Protein AF-A0A2J8KS50-F1 (afdb_monomer_lite)

pLDDT: mean 71.77, std 18.8, range [31.84, 93.88]

Organism: Pan troglodytes (NCBI:txid9598)

Foldseek 3Di:
DDDDDDDDDDDDDDDDDPQPPPVLPPPLVVVLVVVCVVCVVVPDDSVVSSVVSSVLVVLLLVCLQVVPALVVQLVVVVVVVDDSVVSNVSSVVSVVCSVVSNVVCVVSGDDDPDPPDDDDDDPDPPPDPPDPDDDDD

Secondary structure (DSSP, 8-state):
------------------TTTHHHHTTHHHHHHHHHHHSGGGT--HHHHHHHHHHHHHHHHHHHHHT--HHHHHHHHHHTT--HHHHHHHHHHHHHHHHHHHHHHHHHS-PPPPPS------------TT-S-----

InterPro domains:
  IPR017920 COMM domain [PS51269] (114-137)
  IPR047155 COMM domain-containing protein 4/6/7/8 [PTHR16231] (30-137)

Sequence (137 aa):
IRGRQVAPETGGGCTGLSANTVCAGVRAVSLYEKILKLTADAKFESGDVKATVAVLSFILSSAAKHSVDGESLSSELQQLGLPKEHAASLCRCYEEKQSPLQKHLRVCSLRMNRLAGVGWRVDYTLSSSLLQSVEEP

Radius of gyration: 26.68 Å; chains: 1; bounding box: 67×45×76 Å

Structure (mmCIF, N/CA/C/O backbone):
data_AF-A0A2J8KS50-F1
#
_entry.id   AF-A0A2J8KS50-F1
#
loop_
_atom_site.group_PDB
_atom_site.id
_atom_site.type_symbol
_atom_site.label_atom_id
_atom_site.label_alt_id
_atom_site.label_comp_id
_atom_site.label_asym_id
_atom_site.label_entity_id
_atom_site.label_seq_id
_atom_site.pdbx_PDB_ins_code
_atom_site.Cartn_x
_atom_site.Cartn_y
_atom_site.Cartn_z
_atom_site.occupancy
_atom_site.B_iso_or_equiv
_atom_site.auth_seq_id
_atom_site.auth_comp_id
_atom_site.auth_asym_id
_atom_site.auth_atom_id
_atom_site.pdbx_PDB_model_num
ATOM 1 N N . ILE A 1 1 ? 15.415 -4.176 -60.470 1.00 42.72 1 ILE A N 1
ATOM 2 C CA . ILE A 1 1 ? 15.758 -4.554 -59.075 1.00 42.72 1 ILE A CA 1
ATOM 3 C C . ILE A 1 1 ? 14.724 -3.870 -58.185 1.00 42.72 1 ILE A C 1
ATOM 5 O O . ILE A 1 1 ? 14.463 -2.695 -58.399 1.00 42.72 1 ILE A O 1
ATOM 9 N N . ARG A 1 2 ? 14.002 -4.653 -57.375 1.00 35.97 2 ARG A N 1
ATOM 10 C CA . ARG A 1 2 ? 12.674 -4.350 -56.805 1.00 35.97 2 ARG A CA 1
ATOM 11 C C . ARG A 1 2 ? 12.606 -3.040 -56.010 1.00 35.97 2 ARG A C 1
ATOM 13 O O . ARG A 1 2 ? 13.380 -2.848 -55.080 1.00 35.97 2 ARG A O 1
ATOM 20 N N . GLY A 1 3 ? 11.590 -2.232 -56.314 1.00 39.19 3 GLY A N 1
ATOM 21 C CA . GLY A 1 3 ? 11.087 -1.195 -55.418 1.00 39.19 3 GLY A CA 1
ATOM 22 C C . GLY A 1 3 ? 10.477 -1.816 -54.162 1.00 39.19 3 GLY A C 1
ATOM 23 O O . GLY A 1 3 ? 9.781 -2.832 -54.236 1.00 39.19 3 GLY A O 1
ATOM 24 N N . ARG A 1 4 ? 10.760 -1.214 -53.005 1.00 36.72 4 ARG A N 1
ATOM 25 C CA . ARG A 1 4 ? 10.135 -1.562 -51.730 1.00 36.72 4 ARG A CA 1
ATOM 26 C C . ARG A 1 4 ? 9.289 -0.384 -51.274 1.00 36.72 4 ARG A C 1
ATOM 28 O O . ARG A 1 4 ? 9.803 0.660 -50.895 1.00 36.72 4 ARG A O 1
ATOM 35 N N . GLN A 1 5 ? 7.986 -0.592 -51.355 1.00 34.50 5 GLN A N 1
ATOM 36 C CA . GLN A 1 5 ? 6.951 0.255 -50.792 1.00 34.50 5 GLN A CA 1
ATOM 37 C C . GLN A 1 5 ? 6.971 0.092 -49.265 1.00 34.50 5 GLN A C 1
ATOM 39 O O . GLN A 1 5 ? 6.981 -1.038 -48.772 1.00 34.50 5 GLN A O 1
ATOM 44 N N . VAL A 1 6 ? 7.025 1.199 -48.524 1.00 40.88 6 VAL A N 1
ATOM 45 C CA . VAL A 1 6 ? 6.872 1.223 -47.061 1.00 40.88 6 VAL A CA 1
ATOM 46 C C . VAL A 1 6 ? 5.489 1.797 -46.765 1.00 40.88 6 VAL A C 1
ATOM 48 O O . VAL A 1 6 ? 5.138 2.863 -47.267 1.00 40.88 6 VAL A O 1
ATOM 51 N N . ALA A 1 7 ? 4.688 1.024 -46.034 1.00 37.28 7 ALA A N 1
ATOM 52 C CA . ALA A 1 7 ? 3.305 1.324 -45.680 1.00 37.28 7 ALA A CA 1
ATOM 53 C C . ALA A 1 7 ? 3.191 2.525 -44.714 1.00 37.28 7 ALA A C 1
ATOM 55 O O . ALA A 1 7 ? 4.142 2.801 -43.980 1.00 37.28 7 ALA A O 1
ATOM 56 N N . PRO A 1 8 ? 2.038 3.221 -44.675 1.00 37.78 8 PRO A N 1
ATOM 57 C CA . PRO A 1 8 ? 1.777 4.259 -43.691 1.00 37.78 8 PRO A CA 1
ATOM 58 C C . PRO A 1 8 ? 1.218 3.627 -42.409 1.00 37.78 8 PRO A C 1
ATOM 60 O O . PRO A 1 8 ? 0.095 3.128 -42.391 1.00 37.78 8 PRO A O 1
ATOM 63 N N . GLU A 1 9 ? 1.987 3.661 -41.324 1.00 36.16 9 GLU A N 1
ATOM 64 C CA . GLU A 1 9 ? 1.479 3.313 -39.996 1.00 36.16 9 GLU A CA 1
ATOM 65 C C . GLU A 1 9 ? 0.674 4.503 -39.455 1.00 36.16 9 GLU A C 1
ATOM 67 O O . GLU A 1 9 ? 1.207 5.515 -38.998 1.00 36.16 9 GLU A O 1
ATOM 72 N N . THR A 1 10 ? -0.646 4.384 -39.554 1.00 38.97 10 THR A N 1
ATOM 73 C CA . THR A 1 10 ? -1.624 5.161 -38.794 1.00 38.97 10 THR A CA 1
ATOM 74 C C . THR A 1 10 ? -1.528 4.810 -37.311 1.00 38.97 10 THR A C 1
ATOM 76 O O . THR A 1 10 ? -1.641 3.640 -36.956 1.00 38.97 10 THR A O 1
ATOM 79 N N . GLY A 1 11 ? -1.427 5.798 -36.423 1.00 33.03 11 GLY A N 1
ATOM 80 C CA . GLY A 1 11 ? -1.579 5.540 -34.990 1.00 33.03 11 GLY A CA 1
ATOM 81 C C . GLY A 1 11 ? -1.435 6.798 -34.152 1.00 33.03 11 GLY A C 1
ATOM 82 O O . GLY A 1 11 ? -0.326 7.262 -33.918 1.00 33.03 11 GLY A O 1
ATOM 83 N N . GLY A 1 12 ? -2.572 7.358 -33.738 1.00 35.84 12 GLY A N 1
ATOM 84 C CA . GLY A 1 12 ? -2.687 8.620 -33.013 1.00 35.84 12 GLY A CA 1
ATOM 85 C C . GLY A 1 12 ? -1.761 8.735 -31.803 1.00 35.84 12 GLY A C 1
ATOM 86 O O . GLY A 1 12 ? -1.782 7.909 -30.891 1.00 35.84 12 GLY A O 1
ATOM 87 N N . GLY A 1 13 ? -0.981 9.816 -31.786 1.00 31.84 13 GLY A N 1
ATOM 88 C CA . GLY A 1 13 ? -0.232 10.244 -30.616 1.00 31.84 13 GLY A CA 1
ATOM 89 C C . GLY A 1 13 ? -1.198 10.727 -29.542 1.00 31.84 13 GLY A C 1
ATOM 90 O O . GLY A 1 13 ? -1.729 11.832 -29.630 1.00 31.84 13 GLY A O 1
ATOM 91 N N . CYS A 1 14 ? -1.436 9.894 -28.530 1.00 43.38 14 CYS A N 1
ATOM 92 C CA . CYS A 1 14 ? -2.096 10.319 -27.306 1.00 43.38 14 CYS A CA 1
ATOM 93 C C . CYS A 1 14 ? -1.255 11.424 -26.658 1.00 43.38 14 CYS A C 1
ATOM 95 O O . CYS A 1 14 ? -0.137 11.199 -26.195 1.00 43.38 14 CYS A O 1
ATOM 97 N N . THR A 1 15 ? -1.814 12.629 -26.664 1.00 39.81 15 THR A N 1
ATOM 98 C CA . THR A 1 15 ? -1.318 13.809 -25.964 1.00 39.81 15 THR A CA 1
ATOM 99 C C . THR A 1 15 ? -1.047 13.492 -24.500 1.00 39.81 15 THR A C 1
ATOM 101 O O . THR A 1 15 ? -1.841 12.820 -23.839 1.00 39.81 15 THR A O 1
ATOM 104 N N . GLY A 1 16 ? 0.088 13.993 -24.017 1.00 46.50 16 GLY A N 1
ATOM 105 C CA . GLY A 1 16 ? 0.605 13.750 -22.683 1.00 46.50 16 GLY A CA 1
ATOM 106 C C . GLY A 1 16 ? -0.425 13.984 -21.584 1.00 46.50 16 GLY A C 1
ATOM 107 O O . GLY A 1 16 ? -0.916 15.088 -21.379 1.00 46.50 16 GLY A O 1
ATOM 108 N N . LEU A 1 17 ? -0.675 12.928 -20.821 1.00 42.72 17 LEU A N 1
ATOM 109 C CA . LEU A 1 17 ? -1.175 13.014 -19.463 1.00 42.72 17 LEU A CA 1
ATOM 110 C C . LEU A 1 17 ? -0.169 12.253 -18.607 1.00 42.72 17 LEU A C 1
ATOM 112 O O . LEU A 1 17 ? 0.094 11.075 -18.844 1.00 42.72 17 LEU A O 1
ATOM 116 N N . SER A 1 18 ? 0.442 12.968 -17.663 1.00 44.88 18 SER A N 1
ATOM 117 C CA . SER A 1 18 ? 1.371 12.439 -16.665 1.00 44.88 18 SER A CA 1
ATOM 118 C C . SER A 1 18 ? 0.860 11.100 -16.118 1.00 44.88 18 SER A C 1
ATOM 120 O O . SER A 1 18 ? -0.161 11.034 -15.430 1.00 44.88 18 SER A O 1
ATOM 122 N N . ALA A 1 19 ? 1.567 10.022 -16.464 1.00 45.28 19 ALA A N 1
ATOM 123 C CA . ALA A 1 19 ? 1.159 8.629 -16.271 1.00 45.28 19 ALA A CA 1
ATOM 124 C C . ALA A 1 19 ? 0.949 8.219 -14.800 1.00 45.28 19 ALA A C 1
ATOM 126 O O . ALA A 1 19 ? 0.447 7.131 -14.519 1.00 45.28 19 ALA A O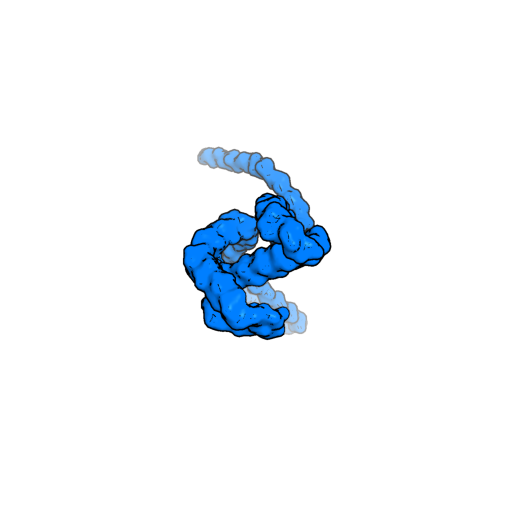 1
ATOM 127 N N . ASN A 1 20 ? 1.311 9.084 -13.852 1.00 48.28 20 ASN A N 1
ATOM 128 C CA . ASN A 1 20 ? 1.392 8.731 -12.440 1.00 48.28 20 ASN A CA 1
ATOM 129 C C . ASN A 1 20 ? 0.118 9.049 -11.642 1.00 48.28 20 ASN A C 1
ATOM 131 O O . ASN A 1 20 ? -0.039 8.512 -10.549 1.00 48.28 20 ASN A O 1
ATOM 135 N N . THR A 1 21 ? -0.820 9.838 -12.180 1.00 48.47 21 THR A N 1
ATOM 136 C CA . THR A 1 21 ? -2.017 10.259 -11.419 1.00 48.47 21 THR A CA 1
ATOM 137 C C . THR A 1 21 ? -3.278 9.457 -11.771 1.00 48.47 21 THR A C 1
ATOM 139 O O . THR A 1 21 ? -4.181 9.330 -10.949 1.00 48.47 21 THR A O 1
ATOM 142 N N . VAL A 1 22 ? -3.353 8.839 -12.956 1.00 48.84 22 VAL A N 1
ATOM 143 C CA . VAL A 1 22 ? -4.621 8.259 -13.456 1.00 48.84 22 VAL A CA 1
ATOM 144 C C . VAL A 1 22 ? -4.865 6.816 -12.981 1.00 48.84 22 VAL A C 1
ATOM 146 O O . VAL A 1 22 ? -6.010 6.428 -12.751 1.00 48.84 22 VAL A O 1
ATOM 149 N N . CYS A 1 23 ? -3.821 6.017 -12.727 1.00 43.78 23 CYS A N 1
ATOM 150 C CA . CYS A 1 23 ? -4.008 4.629 -12.267 1.00 43.78 23 CYS A CA 1
ATOM 151 C C . CYS A 1 23 ? -4.416 4.489 -10.786 1.00 43.78 23 CYS A C 1
ATOM 153 O O . CYS A 1 23 ? -4.886 3.419 -10.397 1.00 43.78 23 CYS A O 1
ATOM 155 N N . ALA A 1 24 ? -4.292 5.542 -9.970 1.00 47.16 24 ALA A N 1
ATOM 156 C CA . ALA A 1 24 ? -4.736 5.518 -8.574 1.00 47.16 24 ALA A CA 1
ATOM 157 C C . ALA A 1 24 ? -6.263 5.699 -8.427 1.00 47.16 24 ALA A C 1
ATOM 159 O O . ALA A 1 24 ? -6.865 5.129 -7.519 1.00 47.16 24 ALA A O 1
ATOM 160 N N . GLY A 1 25 ? -6.910 6.440 -9.336 1.00 45.06 25 GLY A N 1
ATOM 161 C CA . GLY A 1 25 ? -8.310 6.860 -9.175 1.00 45.06 25 GLY A CA 1
ATOM 162 C C . GLY A 1 25 ? -9.370 5.790 -9.461 1.00 45.06 25 GLY A C 1
ATOM 163 O O . GLY A 1 25 ? -10.447 5.825 -8.875 1.00 45.06 25 GLY A O 1
ATOM 164 N N . VAL A 1 26 ? -9.093 4.811 -10.329 1.00 42.38 26 VAL A N 1
ATOM 165 C CA . VAL A 1 26 ? -10.163 3.943 -10.873 1.00 42.38 26 VAL A CA 1
ATOM 166 C C . VAL A 1 26 ? -10.390 2.660 -10.062 1.00 42.38 26 VAL A C 1
ATOM 168 O O . VAL A 1 26 ? -11.482 2.098 -10.089 1.00 42.38 26 VAL A O 1
ATOM 171 N N . ARG A 1 27 ? -9.407 2.184 -9.285 1.00 50.69 27 ARG A N 1
ATOM 172 C CA . ARG A 1 27 ? -9.518 0.885 -8.586 1.00 50.69 27 ARG A CA 1
ATOM 173 C C . ARG A 1 27 ? -9.973 0.971 -7.124 1.00 50.69 27 ARG A C 1
ATOM 175 O O . ARG A 1 27 ? -10.451 -0.030 -6.593 1.00 50.69 27 ARG A O 1
ATOM 182 N N . ALA A 1 28 ? -9.910 2.153 -6.509 1.00 52.03 28 ALA A N 1
ATOM 183 C CA . ALA A 1 28 ? -10.401 2.389 -5.147 1.00 52.03 28 ALA A CA 1
ATOM 184 C C . ALA A 1 28 ? -11.941 2.337 -5.040 1.00 52.03 28 ALA A C 1
ATOM 186 O O . ALA A 1 28 ? -12.479 2.062 -3.968 1.00 52.03 28 ALA A O 1
ATOM 187 N N . VAL A 1 29 ? -12.657 2.529 -6.156 1.00 50.03 29 VAL A N 1
ATOM 188 C CA . VAL A 1 29 ? -14.127 2.629 -6.179 1.00 50.03 29 VAL A CA 1
ATOM 189 C C . VAL A 1 29 ? -14.810 1.316 -5.765 1.00 50.03 29 VAL A C 1
ATOM 191 O O . VAL A 1 29 ? -15.760 1.344 -4.991 1.00 50.03 29 VAL A O 1
ATOM 194 N N . SER A 1 30 ? -14.300 0.151 -6.190 1.00 54.97 30 SER A N 1
ATOM 195 C CA . SER A 1 30 ? -14.931 -1.147 -5.860 1.00 54.97 30 SER A CA 1
ATOM 196 C C . SER A 1 30 ? -14.650 -1.651 -4.436 1.00 54.97 30 SER A C 1
ATOM 198 O O . SER A 1 30 ? -15.412 -2.449 -3.890 1.00 54.97 30 SER A O 1
ATOM 200 N N . LEU A 1 31 ? -13.545 -1.205 -3.829 1.00 66.31 31 LEU A N 1
ATOM 201 C CA . LEU A 1 31 ? -13.160 -1.578 -2.468 1.00 66.31 31 LEU A CA 1
ATOM 202 C C . LEU A 1 31 ? -13.966 -0.774 -1.437 1.00 66.31 31 LEU A C 1
ATOM 204 O O . LEU A 1 31 ? -14.348 -1.303 -0.394 1.00 66.31 31 LEU A O 1
ATOM 208 N N . TYR A 1 32 ? -14.281 0.476 -1.775 1.00 71.38 32 TYR A N 1
ATOM 209 C CA . TYR A 1 32 ? -15.008 1.397 -0.915 1.00 71.38 32 TYR A CA 1
ATOM 210 C C . TYR A 1 32 ? -16.399 0.889 -0.515 1.00 71.38 32 TYR A C 1
ATOM 212 O O . TYR A 1 32 ? -16.736 0.938 0.662 1.00 71.38 32 TYR A O 1
ATOM 220 N N . GLU A 1 33 ? -17.183 0.323 -1.439 1.00 71.12 33 GLU A N 1
ATOM 221 C CA . GLU A 1 33 ? -18.528 -0.180 -1.107 1.00 71.12 33 GLU A CA 1
ATOM 222 C C . GLU A 1 33 ? -18.516 -1.364 -0.133 1.00 71.12 33 GLU A C 1
ATOM 224 O O . GLU A 1 33 ? -19.420 -1.513 0.690 1.00 71.12 33 GLU A O 1
ATOM 229 N N . LYS A 1 34 ? -17.493 -2.221 -0.211 1.00 78.19 34 LYS A N 1
ATOM 230 C CA . LYS A 1 34 ? -17.342 -3.355 0.711 1.00 78.19 34 LYS A CA 1
ATOM 231 C C . LYS A 1 34 ? -16.933 -2.875 2.097 1.00 78.19 34 LYS A C 1
ATOM 233 O O . LYS A 1 34 ? -17.469 -3.360 3.087 1.00 78.19 34 LYS A O 1
ATOM 238 N N . ILE A 1 35 ? -16.022 -1.906 2.154 1.00 77.81 35 ILE A N 1
ATOM 239 C CA . ILE A 1 35 ? -15.565 -1.313 3.412 1.00 77.81 35 ILE A CA 1
ATOM 240 C C . ILE A 1 35 ? -16.696 -0.518 4.064 1.00 77.81 35 ILE A C 1
ATOM 242 O O . ILE A 1 35 ? -16.943 -0.709 5.243 1.00 77.81 35 ILE A O 1
ATOM 246 N N . LEU A 1 36 ? -17.477 0.254 3.304 1.00 72.69 36 LEU A N 1
ATOM 247 C CA . LEU A 1 36 ? -18.674 0.933 3.812 1.00 72.69 36 LEU A CA 1
ATOM 248 C C . LEU A 1 36 ? -19.643 -0.018 4.524 1.00 72.69 36 LEU A C 1
ATOM 250 O O . LEU A 1 36 ? -20.158 0.322 5.582 1.00 72.69 36 LEU A O 1
ATOM 254 N N . LYS A 1 37 ? -19.875 -1.213 3.967 1.00 77.69 37 LYS A N 1
ATOM 255 C CA . LYS A 1 37 ? -20.750 -2.223 4.585 1.00 77.69 37 LYS A CA 1
ATOM 256 C C . LYS A 1 37 ? -20.165 -2.792 5.878 1.00 77.69 37 LYS A C 1
ATOM 258 O O . LYS A 1 37 ? -20.909 -3.000 6.824 1.00 77.69 37 LYS A O 1
ATOM 263 N N . LEU A 1 38 ? -18.853 -3.032 5.921 1.00 75.44 38 LEU A N 1
ATOM 264 C CA . LEU A 1 38 ? -18.157 -3.554 7.107 1.00 75.44 38 LEU A CA 1
ATOM 265 C C . LEU A 1 38 ? -17.978 -2.499 8.207 1.00 75.44 38 LEU A C 1
ATOM 267 O O . LEU A 1 38 ? -17.870 -2.833 9.380 1.00 75.44 38 LEU A O 1
ATOM 271 N N . THR A 1 39 ? -17.925 -1.229 7.822 1.00 71.00 39 THR A N 1
ATOM 272 C CA . THR A 1 39 ? -17.668 -0.088 8.705 1.00 71.00 39 THR A CA 1
ATOM 273 C C . THR A 1 39 ? -18.962 0.642 9.100 1.00 71.00 39 THR A C 1
ATOM 275 O O . THR A 1 39 ? -18.915 1.617 9.847 1.00 71.00 39 THR A O 1
ATOM 278 N N . ALA A 1 40 ? -20.125 0.147 8.658 1.00 73.00 40 ALA A N 1
ATOM 279 C CA . ALA A 1 40 ? -21.437 0.731 8.941 1.00 73.00 40 ALA A CA 1
ATOM 280 C C . ALA A 1 40 ? -21.720 0.869 10.450 1.00 73.00 40 ALA A C 1
ATOM 282 O O . ALA A 1 40 ? -22.268 1.882 10.882 1.00 73.00 40 ALA A O 1
ATOM 283 N N . ASP A 1 41 ? -21.275 -0.098 11.257 1.00 73.94 41 ASP A N 1
ATOM 284 C CA . ASP A 1 41 ? -21.478 -0.101 12.713 1.00 73.94 41 ASP A CA 1
ATOM 285 C C . ASP A 1 41 ? -20.577 0.895 13.457 1.00 73.94 41 ASP A C 1
ATOM 287 O O . ASP A 1 41 ? -20.876 1.310 14.577 1.00 73.94 41 ASP A O 1
ATOM 291 N N . ALA A 1 42 ? -19.475 1.312 12.831 1.00 74.31 42 ALA A N 1
ATOM 292 C CA . ALA A 1 42 ? -18.443 2.113 13.476 1.00 74.31 42 ALA A CA 1
ATOM 293 C C . ALA A 1 42 ? -18.657 3.636 13.341 1.00 74.31 42 ALA A C 1
ATOM 295 O O . ALA A 1 42 ? -17.829 4.406 13.819 1.00 74.31 42 ALA A O 1
ATOM 296 N N . LYS A 1 43 ? -19.778 4.075 12.738 1.00 74.25 43 LYS A N 1
ATOM 297 C CA . LYS A 1 43 ? -20.193 5.491 12.605 1.00 74.25 43 LYS A CA 1
ATOM 298 C C . LYS A 1 43 ? -19.105 6.427 12.049 1.00 74.25 43 LYS A C 1
ATOM 300 O O . LYS A 1 43 ? -19.034 7.589 12.436 1.00 74.25 43 LYS A O 1
ATOM 305 N N . PHE A 1 44 ? -18.254 5.935 11.153 1.00 76.88 44 PHE A N 1
ATOM 306 C CA . PHE A 1 44 ? -17.263 6.786 10.501 1.00 76.88 44 PHE A CA 1
ATOM 307 C C . PHE A 1 44 ? -17.905 7.652 9.421 1.00 76.88 44 PHE A C 1
ATOM 309 O O . PHE A 1 44 ? -18.773 7.196 8.672 1.00 76.88 44 PHE A O 1
ATOM 316 N N . GLU A 1 45 ? -17.416 8.883 9.293 1.00 83.38 45 GLU A N 1
ATOM 317 C CA . GLU A 1 45 ? -17.798 9.752 8.191 1.00 83.38 45 GLU A CA 1
ATOM 318 C C . GLU A 1 45 ? -17.347 9.150 6.859 1.00 83.38 45 GLU A C 1
ATOM 320 O O . GLU A 1 45 ? -16.237 8.633 6.702 1.00 83.38 45 GLU A O 1
ATOM 325 N N . SER A 1 46 ? -18.215 9.241 5.853 1.00 79.31 46 SER A N 1
ATOM 326 C CA . SER A 1 46 ? -17.948 8.659 4.532 1.00 79.31 46 SER A CA 1
ATOM 327 C C . SER A 1 46 ? -16.663 9.209 3.890 1.00 79.31 46 SER A C 1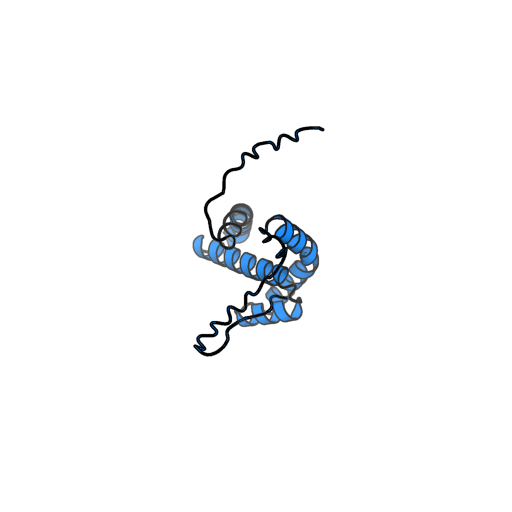
ATOM 329 O O . SER A 1 46 ? -16.012 8.493 3.123 1.00 79.31 46 SER A O 1
ATOM 331 N N . GLY A 1 47 ? -16.296 10.454 4.220 1.00 81.94 47 GLY A N 1
ATOM 332 C CA . GLY A 1 47 ? -15.054 11.108 3.811 1.00 81.94 47 GLY A CA 1
ATOM 333 C C . GLY A 1 47 ? -13.816 10.485 4.452 1.00 81.94 47 GLY A C 1
ATOM 334 O O . GLY A 1 47 ? -12.871 10.160 3.733 1.00 81.94 47 GLY A O 1
ATOM 335 N N . ASP A 1 48 ? -13.858 10.225 5.759 1.00 83.88 48 ASP A N 1
ATOM 336 C CA . ASP A 1 48 ? -12.751 9.613 6.500 1.00 83.88 48 ASP A CA 1
ATOM 337 C C . ASP A 1 48 ? -12.489 8.192 6.004 1.00 83.88 48 ASP A C 1
ATOM 339 O O . ASP A 1 48 ? -11.351 7.834 5.710 1.00 83.88 48 ASP A O 1
ATOM 343 N N . VAL A 1 49 ? -13.549 7.411 5.768 1.00 83.62 49 VAL A N 1
ATOM 344 C CA . VAL A 1 49 ? -13.417 6.061 5.200 1.00 83.62 49 VAL A CA 1
ATOM 345 C C . VAL A 1 49 ? -12.750 6.108 3.821 1.00 83.62 49 VAL A C 1
ATOM 347 O O . VAL A 1 49 ? -11.848 5.319 3.543 1.00 83.62 49 VAL A O 1
ATOM 350 N N . LYS A 1 50 ? -13.137 7.047 2.943 1.00 84.62 50 LYS A N 1
ATOM 351 C CA . LYS A 1 50 ? -12.485 7.207 1.628 1.00 84.62 50 LYS A CA 1
ATOM 352 C C . LYS A 1 50 ? -11.019 7.592 1.774 1.00 84.62 50 LYS A C 1
ATOM 354 O O . LYS A 1 50 ? -10.184 7.037 1.059 1.00 84.62 50 LYS A O 1
ATOM 359 N N . ALA A 1 51 ? -10.713 8.518 2.680 1.00 85.50 51 ALA A N 1
ATOM 360 C CA . ALA A 1 51 ? -9.355 8.976 2.929 1.00 85.50 51 ALA A CA 1
ATOM 361 C C . ALA A 1 51 ? -8.474 7.825 3.427 1.00 85.50 51 ALA A C 1
ATOM 363 O O . ALA A 1 51 ? -7.428 7.559 2.838 1.00 85.50 51 ALA A O 1
ATOM 364 N N . THR A 1 52 ? -8.926 7.069 4.428 1.00 85.88 52 THR A N 1
ATOM 365 C CA . THR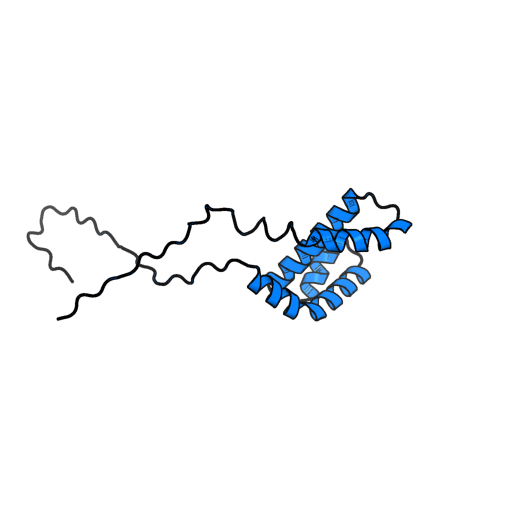 A 1 52 ? -8.192 5.914 4.959 1.00 85.88 52 THR A CA 1
ATOM 366 C C . THR A 1 52 ? -7.972 4.846 3.892 1.00 85.88 52 THR A C 1
ATOM 368 O O . THR A 1 52 ? -6.857 4.346 3.740 1.00 85.88 52 THR A O 1
ATOM 371 N N . VAL A 1 53 ? -8.998 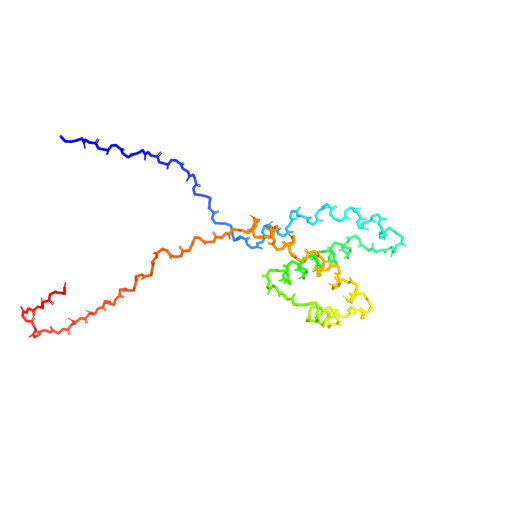4.521 3.097 1.00 84.38 53 VAL A N 1
ATOM 372 C CA . VAL A 1 53 ? -8.873 3.541 2.007 1.00 84.38 53 VAL A CA 1
ATOM 373 C C . VAL A 1 53 ? -7.879 4.011 0.950 1.00 84.38 53 VAL A C 1
ATOM 375 O O . VAL A 1 53 ? -7.062 3.212 0.486 1.00 84.38 53 VAL A O 1
ATOM 378 N N . ALA A 1 54 ? -7.915 5.292 0.582 1.00 85.00 54 ALA A N 1
ATOM 379 C CA . ALA A 1 54 ? -6.975 5.873 -0.367 1.00 85.00 54 ALA A CA 1
ATOM 380 C C . ALA A 1 54 ? -5.536 5.830 0.169 1.00 85.00 54 ALA A C 1
ATOM 382 O O . ALA A 1 54 ? -4.640 5.387 -0.548 1.00 85.00 54 ALA A O 1
ATOM 383 N N . VAL A 1 55 ? -5.327 6.214 1.432 1.00 87.69 55 VAL A N 1
ATOM 384 C CA . VAL A 1 55 ? -4.013 6.215 2.091 1.00 87.69 55 VAL A CA 1
ATOM 385 C C . VAL A 1 55 ? -3.440 4.804 2.176 1.00 87.69 55 VAL A C 1
ATOM 387 O O . VAL A 1 55 ? -2.325 4.574 1.714 1.00 87.69 55 VAL A O 1
ATOM 390 N N . LEU A 1 56 ? -4.202 3.830 2.681 1.00 87.81 56 LEU A N 1
ATOM 391 C CA . LEU A 1 56 ? -3.737 2.443 2.775 1.00 87.81 56 LEU A CA 1
ATOM 392 C C . LEU A 1 56 ? -3.450 1.849 1.392 1.00 87.81 56 LEU A C 1
ATOM 394 O O . LEU A 1 56 ? -2.418 1.210 1.192 1.00 87.81 56 LEU A O 1
ATOM 398 N N . SER A 1 57 ? -4.319 2.108 0.411 1.00 86.69 57 SER A N 1
ATOM 399 C CA . SER A 1 57 ? -4.099 1.658 -0.969 1.00 86.69 57 SER A CA 1
ATOM 400 C C . SER A 1 57 ? -2.829 2.264 -1.562 1.00 86.69 57 SER A C 1
ATOM 402 O O . SER A 1 57 ? -2.077 1.571 -2.253 1.00 86.69 57 SER A O 1
ATOM 404 N N . PHE A 1 58 ? -2.572 3.543 -1.287 1.00 86.94 58 PHE A N 1
ATOM 405 C CA . PHE A 1 58 ? -1.383 4.245 -1.746 1.00 86.94 58 PHE A CA 1
ATOM 406 C C . PHE A 1 58 ? -0.111 3.697 -1.099 1.00 86.94 58 PHE A C 1
ATOM 408 O O . PHE A 1 58 ? 0.842 3.397 -1.820 1.00 86.94 58 PHE A O 1
ATOM 415 N N . ILE A 1 59 ? -0.101 3.517 0.225 1.00 89.88 59 ILE A N 1
ATOM 416 C CA . ILE A 1 59 ? 1.051 2.992 0.968 1.00 89.88 59 ILE A CA 1
ATOM 417 C C . ILE A 1 59 ? 1.396 1.587 0.475 1.00 89.88 59 ILE A C 1
ATOM 419 O O . ILE A 1 59 ? 2.525 1.350 0.054 1.00 89.88 59 ILE A O 1
ATOM 423 N N . LEU A 1 60 ? 0.421 0.674 0.431 1.00 88.69 60 LEU A N 1
ATOM 424 C CA . LEU A 1 60 ? 0.649 -0.714 0.011 1.00 88.69 60 LEU A CA 1
ATOM 425 C C . LEU A 1 60 ? 1.096 -0.813 -1.453 1.00 88.69 60 LEU A C 1
ATOM 427 O O . LEU A 1 60 ? 1.995 -1.586 -1.786 1.00 88.69 60 LEU A O 1
ATOM 431 N N . SER A 1 61 ? 0.511 -0.000 -2.337 1.00 86.19 61 SER A N 1
ATOM 432 C CA . SER A 1 61 ? 0.933 0.052 -3.741 1.00 86.19 61 SER A CA 1
ATOM 433 C C . SER A 1 61 ? 2.344 0.621 -3.885 1.00 86.19 61 SER A C 1
ATOM 435 O O . SER A 1 61 ? 3.125 0.133 -4.699 1.00 86.19 61 SER A O 1
ATOM 437 N N . SER A 1 62 ? 2.693 1.636 -3.094 1.00 86.75 62 SER A N 1
ATOM 438 C CA . SER A 1 62 ? 4.024 2.248 -3.101 1.00 86.75 62 SER A CA 1
ATOM 439 C C . SER A 1 62 ? 5.083 1.306 -2.533 1.00 86.75 62 SER A C 1
ATOM 441 O O . SER A 1 62 ? 6.146 1.173 -3.138 1.00 86.75 62 SER A O 1
ATOM 443 N N . ALA A 1 63 ? 4.771 0.589 -1.453 1.00 90.19 63 ALA A N 1
ATOM 444 C CA . ALA A 1 63 ? 5.618 -0.457 -0.889 1.00 90.19 63 ALA A CA 1
ATOM 445 C C . ALA A 1 63 ? 5.874 -1.568 -1.917 1.00 90.19 63 ALA A C 1
ATOM 447 O O . ALA A 1 63 ? 7.024 -1.921 -2.178 1.00 90.19 63 ALA A O 1
ATOM 448 N N . ALA A 1 64 ? 4.822 -2.034 -2.603 1.00 89.25 64 ALA A N 1
ATOM 449 C CA . ALA A 1 64 ? 4.950 -3.045 -3.649 1.00 89.25 64 ALA A CA 1
ATOM 450 C C . ALA A 1 64 ? 5.801 -2.560 -4.831 1.00 89.25 64 ALA A C 1
ATOM 452 O O . ALA A 1 64 ? 6.635 -3.315 -5.327 1.00 89.25 64 ALA A O 1
ATOM 453 N N . LYS A 1 65 ? 5.631 -1.307 -5.278 1.00 87.31 65 LYS A N 1
ATOM 454 C CA . LYS A 1 65 ? 6.429 -0.722 -6.374 1.00 87.31 65 LYS A CA 1
ATOM 455 C C . LYS A 1 65 ? 7.924 -0.709 -6.065 1.00 87.31 65 LYS A C 1
ATOM 457 O O . LYS A 1 65 ? 8.716 -0.996 -6.958 1.00 87.31 65 LYS A O 1
ATOM 462 N N . HIS A 1 66 ? 8.291 -0.387 -4.827 1.00 89.94 66 HIS A N 1
ATOM 463 C CA . HIS A 1 66 ? 9.688 -0.288 -4.400 1.00 89.94 66 HIS A CA 1
ATOM 464 C C . HIS A 1 66 ? 10.218 -1.574 -3.755 1.00 89.94 66 HIS A C 1
ATOM 466 O O . HIS A 1 66 ? 11.368 -1.608 -3.342 1.00 89.94 66 HIS A O 1
ATOM 472 N N . SER A 1 67 ? 9.415 -2.644 -3.725 1.00 89.00 67 SER A N 1
ATOM 473 C CA . SER A 1 67 ? 9.771 -3.926 -3.100 1.00 89.00 67 SER A CA 1
ATOM 474 C C . SER A 1 67 ? 10.233 -3.776 -1.644 1.00 89.00 67 SER A C 1
ATOM 476 O O . SER A 1 67 ? 11.206 -4.402 -1.240 1.00 89.00 67 SER A O 1
ATOM 478 N N . VAL A 1 68 ? 9.528 -2.945 -0.871 1.00 91.62 68 VAL A N 1
ATOM 479 C CA . VAL A 1 68 ? 9.785 -2.743 0.566 1.00 91.62 68 VAL A CA 1
ATOM 480 C C . VAL A 1 68 ? 9.444 -4.024 1.332 1.00 91.62 68 VAL A C 1
ATOM 482 O O . VAL A 1 68 ? 8.445 -4.679 1.007 1.00 91.62 68 VAL A O 1
ATOM 485 N N . ASP A 1 69 ? 10.268 -4.375 2.319 1.00 93.06 69 ASP A N 1
ATOM 486 C CA . ASP A 1 69 ? 10.064 -5.503 3.230 1.00 93.06 69 ASP A CA 1
ATOM 487 C C . ASP A 1 69 ? 8.977 -5.211 4.285 1.00 93.06 69 ASP A C 1
ATOM 489 O O . ASP A 1 69 ? 8.635 -4.057 4.561 1.00 93.06 69 ASP A O 1
ATOM 493 N N . GLY A 1 70 ? 8.390 -6.261 4.867 1.00 90.81 70 GLY A N 1
ATOM 494 C CA . GLY A 1 70 ? 7.285 -6.113 5.816 1.00 90.81 70 GLY A CA 1
ATOM 495 C C . GLY A 1 70 ? 7.673 -5.433 7.131 1.00 90.81 70 GLY A C 1
ATOM 496 O O . GLY A 1 70 ? 6.821 -4.794 7.752 1.00 90.81 70 GLY A O 1
ATOM 497 N N . GLU A 1 71 ? 8.937 -5.515 7.548 1.00 92.50 71 GLU A N 1
ATOM 498 C CA . GLU A 1 71 ? 9.424 -4.926 8.799 1.00 92.50 71 GLU A CA 1
ATOM 499 C C . GLU A 1 71 ? 9.591 -3.403 8.668 1.00 92.50 71 GLU A C 1
ATOM 501 O O . GLU A 1 71 ? 9.093 -2.640 9.507 1.00 92.50 71 GLU A O 1
ATOM 506 N N . SER A 1 72 ? 10.166 -2.949 7.553 1.00 93.56 72 SER A N 1
ATOM 507 C CA . SER A 1 72 ? 10.216 -1.540 7.158 1.00 93.56 72 SER A CA 1
ATOM 508 C C . SER A 1 72 ? 8.810 -0.962 6.992 1.00 93.56 72 SER A C 1
ATOM 510 O O . SER A 1 72 ? 8.492 0.070 7.580 1.00 93.56 72 SER A O 1
ATOM 512 N N . LEU A 1 73 ? 7.918 -1.656 6.270 1.00 93.06 73 LEU A N 1
ATOM 513 C CA . LEU A 1 73 ? 6.525 -1.222 6.111 1.00 93.06 73 LEU A CA 1
ATOM 514 C C . LEU A 1 73 ? 5.800 -1.112 7.462 1.00 93.06 73 LEU A C 1
ATOM 516 O O . LEU A 1 73 ? 5.046 -0.168 7.689 1.00 93.06 73 LEU A O 1
ATOM 520 N N . SER A 1 74 ? 6.041 -2.056 8.374 1.00 93.56 74 SER A N 1
ATOM 521 C CA . SER A 1 74 ? 5.457 -2.045 9.718 1.00 93.56 74 SER A CA 1
ATOM 522 C C . SER A 1 74 ? 5.925 -0.835 10.524 1.00 93.56 74 SER A C 1
ATOM 524 O O . SER A 1 74 ? 5.133 -0.230 11.249 1.00 93.56 74 SER A O 1
ATOM 526 N N . SER A 1 75 ? 7.202 -0.469 10.395 1.00 93.88 75 SER A N 1
ATOM 527 C CA . SER A 1 75 ? 7.784 0.693 11.070 1.00 93.88 75 SER A CA 1
ATOM 528 C C . SER A 1 75 ? 7.176 2.003 10.561 1.00 93.88 75 SER A C 1
ATOM 530 O O . SER A 1 75 ? 6.752 2.826 11.370 1.00 93.88 75 SER A O 1
ATOM 532 N N . GLU A 1 76 ? 7.024 2.157 9.244 1.00 92.69 76 GLU A N 1
ATOM 533 C CA . GLU A 1 76 ? 6.362 3.319 8.631 1.00 92.69 76 GLU A CA 1
ATOM 534 C C . GLU A 1 76 ? 4.892 3.436 9.069 1.00 92.69 76 GLU A C 1
ATOM 536 O O . GLU A 1 76 ? 4.425 4.508 9.456 1.00 92.69 76 GLU A O 1
ATOM 541 N N . LEU A 1 77 ? 4.148 2.322 9.081 1.00 91.94 77 LEU A N 1
ATOM 542 C CA . LEU A 1 77 ? 2.750 2.311 9.531 1.00 91.94 77 LEU A CA 1
ATOM 543 C C . LEU A 1 77 ? 2.624 2.714 11.010 1.00 91.94 77 LEU A C 1
ATOM 545 O O . LEU A 1 77 ? 1.715 3.463 11.368 1.00 91.94 77 LEU A O 1
ATOM 549 N N . GLN A 1 78 ? 3.544 2.267 11.865 1.00 93.00 78 GLN A N 1
ATOM 550 C CA . GLN A 1 78 ? 3.571 2.665 13.275 1.00 93.00 78 GLN A CA 1
ATOM 551 C C . GLN A 1 78 ? 3.895 4.156 13.452 1.00 93.00 78 GLN A C 1
ATOM 553 O O . GLN A 1 78 ? 3.294 4.806 14.304 1.00 93.00 78 GLN A O 1
ATOM 558 N N . GLN A 1 79 ? 4.783 4.724 12.629 1.00 92.25 79 GLN A N 1
ATOM 559 C CA . GLN A 1 79 ? 5.089 6.162 12.645 1.00 92.25 79 GLN A CA 1
ATOM 560 C C . GLN A 1 79 ? 3.903 7.027 12.203 1.00 92.25 79 GLN A C 1
ATOM 562 O O . GLN A 1 79 ? 3.727 8.134 12.707 1.00 92.25 79 GLN A O 1
ATOM 567 N N . LEU A 1 80 ? 3.046 6.504 11.321 1.00 89.06 80 LEU A N 1
ATOM 568 C CA . LEU A 1 80 ? 1.764 7.124 10.970 1.00 89.06 80 LEU A CA 1
ATOM 569 C C . LEU A 1 80 ? 0.718 7.032 12.100 1.00 89.06 80 LEU A C 1
ATOM 571 O O . LEU A 1 80 ? -0.383 7.561 11.957 1.00 89.06 80 LEU A O 1
ATOM 575 N N . GLY A 1 81 ? 1.050 6.377 13.217 1.00 89.12 81 GLY A N 1
ATOM 576 C CA . GLY A 1 81 ? 0.209 6.265 14.406 1.00 89.12 81 GLY A CA 1
ATOM 577 C C . GLY A 1 81 ? -0.645 4.999 14.465 1.00 89.12 81 GLY A C 1
ATOM 578 O O . GLY A 1 81 ? -1.506 4.898 15.339 1.00 89.12 81 GLY A O 1
ATOM 579 N N . LEU A 1 82 ? -0.438 4.021 13.569 1.00 88.75 82 LEU A N 1
ATOM 580 C CA . LEU A 1 82 ? -1.167 2.755 13.659 1.00 88.75 82 LEU A CA 1
ATOM 581 C C . LEU A 1 82 ? -0.674 1.914 14.847 1.00 88.75 82 LEU A C 1
ATOM 583 O O . LEU A 1 82 ? 0.534 1.744 15.030 1.00 88.75 82 LEU A O 1
ATOM 587 N N . PRO A 1 83 ? -1.592 1.299 15.612 1.00 90.38 83 PRO A N 1
ATOM 588 C CA . PRO A 1 83 ? -1.232 0.318 16.624 1.00 90.38 83 PRO A CA 1
ATOM 589 C C . PRO A 1 83 ? -0.399 -0.821 16.033 1.00 90.38 83 PRO A C 1
ATOM 591 O O . PRO A 1 83 ? -0.697 -1.328 14.947 1.00 90.38 83 PRO A O 1
ATOM 594 N N . LYS A 1 84 ? 0.608 -1.276 16.786 1.00 89.81 84 LYS A N 1
ATOM 595 C CA . LYS A 1 84 ? 1.547 -2.329 16.365 1.00 89.81 84 LYS A CA 1
ATOM 596 C C . LYS A 1 84 ? 0.844 -3.602 15.885 1.00 89.81 84 LYS A C 1
ATOM 598 O O . LYS A 1 84 ? 1.278 -4.215 14.915 1.00 89.81 84 LYS A O 1
ATOM 603 N N . GLU A 1 85 ? -0.260 -3.982 16.525 1.00 91.06 85 GLU A N 1
ATOM 604 C CA . GLU A 1 85 ? -1.041 -5.164 16.141 1.00 91.06 85 GLU A CA 1
ATOM 605 C C . GLU A 1 85 ? -1.696 -5.018 14.759 1.00 91.06 85 GLU A C 1
ATOM 607 O O . GLU A 1 85 ? -1.682 -5.951 13.950 1.00 91.06 85 GLU A O 1
ATOM 612 N N . HIS A 1 86 ? -2.232 -3.833 14.453 1.00 89.62 86 HIS A N 1
ATOM 613 C CA . HIS A 1 86 ? -2.853 -3.546 13.161 1.00 89.62 86 HIS A CA 1
ATOM 614 C C . HIS A 1 86 ? -1.804 -3.402 12.057 1.00 89.62 86 HIS A C 1
ATOM 616 O O . HIS A 1 86 ? -1.985 -3.963 10.976 1.00 89.62 86 HIS A O 1
ATOM 622 N N . ALA A 1 87 ? -0.681 -2.736 12.343 1.00 91.62 87 ALA A N 1
ATOM 623 C CA . ALA A 1 87 ? 0.447 -2.641 11.421 1.00 91.62 87 ALA A CA 1
ATOM 624 C C . ALA A 1 87 ? 0.993 -4.034 11.060 1.00 91.62 87 ALA A C 1
ATOM 626 O O . ALA A 1 87 ? 1.087 -4.371 9.882 1.00 91.62 87 ALA A O 1
ATOM 627 N N . ALA A 1 88 ? 1.240 -4.892 12.056 1.00 90.25 88 ALA A N 1
ATOM 628 C CA . ALA A 1 88 ? 1.723 -6.254 11.827 1.00 90.25 88 ALA A CA 1
ATOM 629 C C . ALA A 1 88 ? 0.738 -7.104 11.005 1.00 90.25 88 ALA A C 1
ATOM 631 O O . ALA A 1 88 ? 1.150 -7.867 10.130 1.00 90.25 88 ALA A O 1
ATOM 632 N N . SER A 1 89 ? -0.567 -6.959 11.252 1.00 92.31 89 SER A N 1
ATOM 633 C CA . SER A 1 89 ? -1.606 -7.668 10.493 1.00 92.31 89 SER A CA 1
ATOM 634 C C . SER A 1 89 ? -1.649 -7.229 9.025 1.00 92.31 89 SER A C 1
ATOM 636 O O . SER A 1 89 ? -1.741 -8.070 8.130 1.00 92.31 89 SER A O 1
ATOM 638 N N . LEU A 1 90 ? -1.529 -5.922 8.766 1.00 90.50 90 LEU A N 1
ATOM 639 C CA . LEU A 1 90 ? -1.444 -5.376 7.409 1.00 90.50 90 LEU A CA 1
ATOM 640 C C . LEU A 1 90 ? -0.172 -5.840 6.689 1.00 90.50 90 LEU A C 1
ATOM 642 O O . LEU A 1 90 ? -0.251 -6.212 5.519 1.00 90.50 90 LEU A O 1
ATOM 646 N N . CYS A 1 91 ? 0.970 -5.881 7.379 1.00 92.31 91 CYS A N 1
ATOM 647 C CA . CYS A 1 91 ? 2.232 -6.342 6.799 1.00 92.31 91 CYS A CA 1
ATOM 648 C C . CYS A 1 91 ? 2.193 -7.816 6.391 1.00 92.31 91 CYS A C 1
ATOM 650 O O . CYS A 1 91 ? 2.610 -8.136 5.282 1.00 92.31 91 CYS A O 1
ATOM 652 N N . ARG A 1 92 ? 1.613 -8.702 7.213 1.00 93.06 92 ARG A N 1
ATOM 653 C CA . ARG A 1 92 ? 1.432 -10.118 6.836 1.00 93.06 92 ARG A CA 1
ATOM 654 C C . ARG A 1 92 ? 0.598 -10.266 5.562 1.00 93.06 92 ARG A C 1
ATOM 656 O O . ARG A 1 92 ? 0.988 -10.966 4.634 1.00 93.06 92 ARG A O 1
ATOM 663 N N . CYS A 1 93 ? -0.525 -9.549 5.484 1.00 90.38 93 CYS A N 1
ATOM 664 C CA . CYS A 1 93 ? -1.379 -9.551 4.294 1.00 90.38 93 CYS A CA 1
ATOM 665 C C . CYS A 1 93 ? -0.643 -9.001 3.058 1.00 90.38 93 CYS A C 1
ATOM 667 O O . CYS A 1 93 ? -0.796 -9.518 1.948 1.00 90.38 93 CYS A O 1
ATOM 669 N N . TYR A 1 94 ? 0.179 -7.965 3.244 1.00 90.31 94 TYR A N 1
ATOM 670 C CA . TYR A 1 94 ? 1.020 -7.419 2.185 1.00 90.31 94 TYR A CA 1
ATOM 671 C C . TYR A 1 94 ? 2.025 -8.449 1.668 1.00 90.31 94 TYR A C 1
ATOM 673 O O . TYR A 1 94 ? 2.070 -8.654 0.459 1.00 90.31 94 TYR A O 1
ATOM 681 N N . GLU A 1 95 ? 2.775 -9.127 2.539 1.00 91.44 95 GLU A N 1
ATOM 682 C CA . GLU A 1 95 ? 3.779 -10.127 2.146 1.00 91.44 95 GLU A CA 1
ATOM 683 C C . GLU A 1 95 ? 3.159 -11.271 1.331 1.00 91.44 95 GLU A C 1
ATOM 685 O O . GLU A 1 95 ? 3.672 -11.632 0.271 1.00 91.44 95 GLU A O 1
ATOM 690 N N . GLU A 1 96 ? 1.988 -11.768 1.741 1.00 91.25 96 GLU A N 1
ATOM 691 C CA . GLU A 1 96 ? 1.252 -12.805 1.007 1.00 91.25 96 GLU A CA 1
ATOM 692 C C . GLU A 1 96 ? 0.804 -12.358 -0.396 1.00 91.25 96 GLU A C 1
ATOM 694 O O . GLU A 1 96 ? 0.720 -13.161 -1.331 1.00 91.25 96 GLU A O 1
ATOM 699 N N . LYS A 1 97 ? 0.461 -11.074 -0.558 1.00 86.81 97 LYS A N 1
ATOM 700 C CA . LYS A 1 97 ? -0.112 -10.519 -1.798 1.00 86.81 97 LYS A CA 1
ATOM 701 C C . LYS A 1 97 ? 0.876 -9.677 -2.605 1.00 86.81 97 LYS A C 1
ATOM 703 O O . LYS A 1 97 ? 0.509 -9.192 -3.680 1.00 86.81 97 LYS A O 1
ATOM 708 N N . GLN A 1 98 ? 2.124 -9.547 -2.157 1.00 86.88 98 GLN A N 1
ATOM 709 C CA . GLN A 1 98 ? 3.119 -8.654 -2.745 1.00 86.88 98 GLN A CA 1
ATOM 710 C C . GLN A 1 98 ? 3.425 -9.024 -4.200 1.00 86.88 98 GLN A 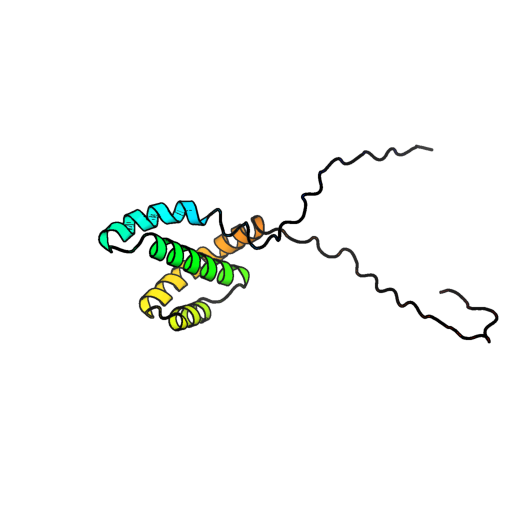C 1
ATOM 712 O O . GLN A 1 98 ? 3.401 -8.160 -5.078 1.00 86.88 98 GLN A O 1
ATOM 717 N N . SER A 1 99 ? 3.679 -10.304 -4.494 1.00 86.81 99 SER A N 1
ATOM 718 C CA . SER A 1 99 ? 4.054 -10.736 -5.849 1.00 86.81 99 SER A CA 1
ATOM 719 C C . SER A 1 99 ? 2.914 -10.561 -6.866 1.00 86.81 99 SER A C 1
ATOM 721 O O . SER A 1 99 ? 3.157 -9.983 -7.933 1.00 86.81 99 SER A O 1
ATOM 723 N N . PRO A 1 100 ? 1.661 -10.979 -6.572 1.00 86.69 100 PRO A N 1
ATOM 724 C CA . PRO A 1 100 ? 0.511 -10.670 -7.424 1.00 86.69 100 PRO A CA 1
ATOM 725 C C . PRO A 1 100 ? 0.305 -9.166 -7.632 1.00 86.69 100 PRO A C 1
ATOM 727 O O . PRO A 1 100 ? 0.078 -8.729 -8.763 1.00 86.69 100 PRO A O 1
ATOM 730 N N . LEU A 1 101 ? 0.434 -8.369 -6.566 1.00 84.50 101 LEU A N 1
ATOM 731 C CA . LEU A 1 101 ? 0.274 -6.917 -6.616 1.00 84.50 101 LEU A CA 1
ATOM 732 C C . LEU A 1 101 ? 1.332 -6.268 -7.518 1.00 84.50 101 LEU A C 1
ATOM 734 O O . LEU A 1 101 ? 0.989 -5.476 -8.393 1.00 84.50 101 LEU A O 1
ATOM 738 N N . GLN A 1 102 ? 2.602 -6.660 -7.394 1.00 86.12 102 GLN A N 1
ATOM 739 C CA . GLN A 1 102 ? 3.670 -6.186 -8.275 1.00 86.12 102 GLN A CA 1
ATOM 740 C C . GLN A 1 102 ? 3.436 -6.559 -9.737 1.00 86.12 102 GLN A C 1
ATOM 742 O O . GLN A 1 102 ? 3.629 -5.724 -10.622 1.00 86.12 102 GLN A O 1
ATOM 747 N N . LYS A 1 103 ? 3.021 -7.800 -10.013 1.00 84.69 103 LYS A N 1
ATOM 748 C CA . LYS A 1 103 ? 2.723 -8.244 -11.382 1.00 84.69 103 LYS A CA 1
ATOM 749 C C . LYS A 1 103 ? 1.628 -7.379 -11.997 1.00 84.69 103 LYS A C 1
ATOM 751 O O . LYS A 1 103 ? 1.774 -6.902 -13.121 1.00 84.69 103 LYS A O 1
ATOM 756 N N . HIS A 1 104 ? 0.568 -7.132 -11.234 1.00 83.25 104 HIS A N 1
ATOM 757 C CA . HIS A 1 104 ? -0.548 -6.296 -11.651 1.00 83.25 104 HIS A CA 1
ATOM 758 C C . HIS A 1 104 ? -0.128 -4.842 -11.906 1.00 83.25 104 HIS A C 1
ATOM 760 O O . HIS A 1 104 ? -0.458 -4.266 -12.945 1.00 83.25 104 HIS A O 1
ATOM 766 N N . LEU A 1 105 ? 0.661 -4.265 -10.997 1.00 81.06 105 LEU A N 1
ATOM 767 C CA . LEU A 1 105 ? 1.204 -2.914 -11.137 1.00 81.06 105 LEU A CA 1
ATOM 768 C C . LEU A 1 105 ? 2.122 -2.795 -12.357 1.00 81.06 105 LEU A C 1
ATOM 770 O O . LEU A 1 105 ? 2.030 -1.805 -13.075 1.00 81.06 105 LEU A O 1
ATOM 774 N N . ARG A 1 106 ? 2.956 -3.802 -12.647 1.00 80.88 106 ARG A N 1
ATOM 775 C CA . ARG A 1 106 ? 3.826 -3.818 -13.838 1.00 80.88 106 ARG A CA 1
ATOM 776 C C . ARG A 1 106 ? 3.035 -3.834 -15.145 1.00 80.88 106 ARG A C 1
ATOM 778 O O . ARG A 1 106 ? 3.457 -3.173 -16.083 1.00 80.88 106 ARG A O 1
ATOM 785 N N . VAL A 1 107 ? 1.917 -4.562 -15.206 1.00 79.50 107 VAL A N 1
ATOM 786 C CA . VAL A 1 107 ? 1.038 -4.598 -16.392 1.00 79.50 107 VAL A CA 1
ATOM 787 C C . VAL A 1 107 ? 0.296 -3.274 -16.576 1.00 79.50 107 VAL A C 1
ATOM 789 O O . VAL A 1 107 ? 0.139 -2.811 -17.698 1.00 79.50 107 VAL A O 1
ATOM 792 N N . CYS A 1 108 ? -0.150 -2.653 -15.482 1.00 70.12 108 CYS A N 1
ATOM 793 C CA . CYS A 1 108 ? -0.895 -1.394 -15.546 1.00 70.12 108 CYS A CA 1
ATOM 794 C C . CYS A 1 108 ? 0.001 -0.152 -15.675 1.00 70.12 108 CYS A C 1
ATOM 796 O O . CYS A 1 108 ? -0.506 0.929 -15.964 1.00 70.12 108 CYS A O 1
ATOM 798 N N . SER A 1 109 ? 1.308 -0.274 -15.429 1.00 68.88 109 SER A N 1
ATOM 799 C CA . SER A 1 109 ? 2.246 0.848 -15.518 1.00 68.88 109 SER A CA 1
ATOM 800 C C . SER A 1 109 ? 2.721 1.041 -16.955 1.00 68.88 109 SER A C 1
ATOM 802 O O . SER A 1 109 ? 3.226 0.110 -17.582 1.00 68.88 109 SER A O 1
ATOM 804 N N . LEU A 1 110 ? 2.632 2.272 -17.459 1.00 65.50 110 LEU A N 1
ATOM 805 C CA . LEU A 1 110 ? 3.262 2.658 -18.720 1.00 65.50 110 LEU A CA 1
ATOM 806 C C . LEU A 1 110 ? 4.786 2.582 -18.553 1.00 65.50 110 LEU A C 1
ATOM 808 O O . LEU A 1 110 ? 5.369 3.311 -17.751 1.00 65.50 110 LEU A O 1
ATOM 812 N N . ARG A 1 111 ? 5.443 1.679 -19.287 1.00 63.47 111 ARG A N 1
ATOM 813 C CA . ARG A 1 111 ? 6.909 1.628 -19.345 1.00 63.47 111 ARG A CA 1
ATOM 814 C C . ARG A 1 111 ? 7.379 2.554 -20.457 1.00 63.47 111 ARG A C 1
ATOM 816 O O . ARG A 1 111 ? 6.986 2.380 -21.605 1.00 63.47 111 ARG A O 1
ATOM 823 N N . MET A 1 112 ? 8.252 3.504 -20.129 1.00 59.12 112 MET A N 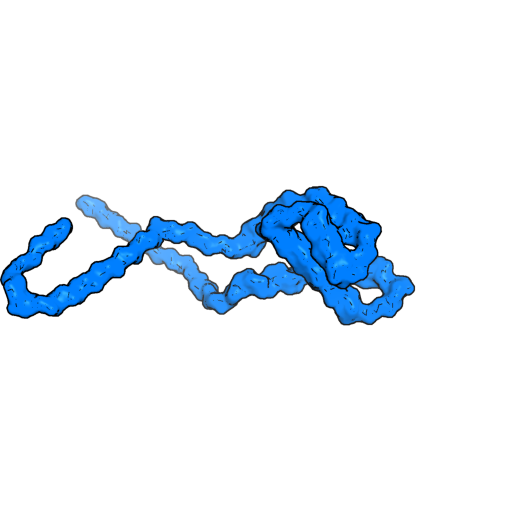1
ATOM 824 C CA . MET A 1 112 ? 9.035 4.198 -21.147 1.00 59.12 112 MET A CA 1
ATOM 825 C C . MET A 1 112 ? 9.901 3.155 -21.865 1.00 59.12 112 MET A C 1
ATOM 827 O O . MET A 1 112 ? 10.527 2.312 -21.210 1.00 59.12 112 MET A O 1
ATOM 831 N N . ASN A 1 113 ? 9.909 3.179 -23.198 1.00 66.75 113 ASN A N 1
ATOM 832 C CA . ASN A 1 113 ? 10.804 2.328 -23.976 1.00 66.75 113 ASN A CA 1
ATOM 833 C C . ASN A 1 113 ? 12.247 2.548 -23.503 1.00 66.75 113 ASN A C 1
ATOM 835 O O . ASN A 1 113 ? 12.652 3.680 -23.228 1.00 66.75 113 ASN A O 1
ATOM 839 N N . ARG A 1 114 ? 13.016 1.457 -23.376 1.00 64.62 114 ARG A N 1
ATOM 840 C CA . ARG A 1 114 ? 14.443 1.529 -23.035 1.00 64.62 114 ARG A CA 1
ATOM 841 C C . ARG A 1 114 ? 15.111 2.453 -24.055 1.00 64.62 114 ARG A C 1
ATOM 843 O O . ARG A 1 114 ? 14.853 2.297 -25.247 1.00 64.62 114 ARG A O 1
ATOM 850 N N . LEU A 1 115 ? 15.931 3.401 -23.595 1.00 72.44 115 LEU A N 1
ATOM 851 C CA . LEU A 1 115 ? 16.675 4.271 -24.503 1.00 72.44 115 LEU A CA 1
ATOM 852 C C . LEU A 1 115 ? 17.458 3.390 -25.487 1.00 72.44 115 LEU A C 1
ATOM 854 O O . LEU A 1 115 ? 18.309 2.607 -25.066 1.00 72.44 115 LEU A O 1
ATOM 858 N N . ALA A 1 116 ? 17.125 3.483 -26.776 1.00 77.31 116 ALA A N 1
ATOM 859 C CA . ALA A 1 116 ? 17.758 2.682 -27.825 1.00 77.31 116 ALA A CA 1
ATOM 860 C C . ALA A 1 116 ? 19.197 3.144 -28.117 1.00 77.31 116 ALA A C 1
ATOM 862 O O . ALA A 1 116 ? 19.978 2.403 -28.704 1.00 77.31 116 ALA A O 1
ATOM 863 N N . GLY A 1 117 ? 19.559 4.346 -27.666 1.00 77.62 117 GLY A N 1
ATOM 864 C CA . GLY A 1 117 ? 20.909 4.881 -27.736 1.00 77.62 117 GLY A CA 1
ATOM 865 C C . GLY A 1 117 ? 20.972 6.267 -27.107 1.00 77.62 117 GLY A C 1
ATOM 866 O O . GLY A 1 117 ? 20.019 7.040 -27.203 1.00 77.62 117 GLY A O 1
ATOM 867 N N . VAL A 1 118 ? 22.088 6.565 -26.447 1.00 76.00 118 VAL A N 1
ATOM 868 C CA . VAL A 1 118 ? 22.450 7.921 -26.023 1.00 76.00 118 VAL A CA 1
ATOM 869 C C . VAL A 1 118 ? 23.563 8.371 -26.959 1.00 76.00 118 VAL A C 1
ATOM 871 O O . VAL A 1 118 ? 24.622 7.752 -26.984 1.00 76.00 118 VAL A O 1
ATOM 874 N N . GLY A 1 119 ? 23.316 9.412 -27.748 1.00 78.06 119 GLY A N 1
ATOM 875 C CA . GLY A 1 119 ? 24.358 10.095 -28.508 1.00 78.06 119 GLY A CA 1
ATOM 876 C C . GLY A 1 119 ? 24.661 11.421 -27.832 1.00 78.06 119 GLY A C 1
ATOM 877 O O . GLY A 1 119 ? 23.803 12.300 -27.820 1.00 78.06 119 GLY A O 1
ATOM 878 N N . TRP A 1 120 ? 25.852 11.571 -27.261 1.00 74.94 120 TRP A N 1
ATOM 879 C CA . TRP A 1 120 ? 26.356 12.881 -26.863 1.00 74.94 120 TRP A CA 1
ATOM 880 C C . TRP A 1 120 ? 27.137 13.468 -28.037 1.00 74.94 120 TRP A C 1
ATOM 882 O O . TRP A 1 120 ? 28.074 12.854 -28.545 1.00 74.94 120 TRP A O 1
ATOM 892 N N . ARG A 1 121 ? 26.729 14.650 -28.501 1.00 75.25 121 ARG A N 1
ATOM 893 C CA . ARG A 1 121 ? 27.537 15.451 -29.422 1.00 75.25 121 ARG A CA 1
ATOM 894 C C . ARG A 1 121 ? 28.379 16.399 -28.584 1.00 75.25 121 ARG A C 1
ATOM 896 O O . ARG A 1 121 ? 27.843 17.107 -27.736 1.00 75.25 121 ARG A O 1
ATOM 903 N N . VAL A 1 122 ? 29.689 16.364 -28.796 1.00 75.38 122 VAL A N 1
ATOM 904 C CA . VAL A 1 122 ? 30.609 17.372 -28.273 1.00 75.38 122 VAL A CA 1
ATOM 905 C C . VAL A 1 122 ? 30.881 18.319 -29.431 1.00 75.38 122 VAL A C 1
ATOM 907 O O . VAL A 1 122 ? 31.717 18.028 -30.282 1.00 75.38 122 VAL A O 1
ATOM 910 N N . ASP A 1 123 ? 30.128 19.414 -29.503 1.00 75.50 123 ASP A N 1
ATOM 911 C CA . ASP A 1 123 ? 30.411 20.478 -30.462 1.00 75.50 123 ASP A CA 1
ATOM 912 C C . ASP A 1 123 ? 31.650 21.234 -29.970 1.00 75.50 123 ASP A C 1
ATOM 914 O O . ASP A 1 123 ? 31.598 21.991 -28.998 1.00 75.50 123 ASP A O 1
ATOM 918 N N . TYR A 1 124 ? 32.799 20.979 -30.596 1.00 66.75 124 TYR A N 1
ATOM 919 C CA . TYR A 1 124 ? 34.008 21.746 -30.330 1.00 66.75 124 TYR A CA 1
ATOM 920 C C . TYR A 1 124 ? 34.015 22.966 -31.249 1.00 66.75 124 TYR A C 1
ATOM 922 O O . TYR A 1 124 ? 34.367 22.879 -32.424 1.00 66.75 124 TYR A O 1
ATOM 930 N N . THR A 1 125 ? 33.603 24.121 -30.728 1.00 65.38 125 THR A N 1
ATOM 931 C CA . THR A 1 125 ? 33.746 25.385 -31.456 1.00 65.38 125 THR A CA 1
ATOM 932 C C . THR A 1 125 ? 35.215 25.819 -31.412 1.00 65.38 125 THR A C 1
ATOM 934 O O . THR A 1 125 ? 35.621 26.597 -30.548 1.00 65.38 125 THR A O 1
ATOM 937 N N . LEU A 1 126 ? 36.037 25.311 -32.336 1.00 62.19 126 LEU A N 1
ATOM 938 C CA . LEU A 1 126 ? 37.369 25.865 -32.598 1.00 62.19 126 LEU A CA 1
ATOM 939 C C . LEU A 1 126 ? 37.237 27.191 -33.337 1.00 62.19 126 LEU A C 1
ATOM 941 O O . LEU A 1 126 ? 37.345 27.257 -34.557 1.00 62.19 126 LEU A O 1
ATOM 945 N N . SER A 1 127 ? 37.067 28.273 -32.590 1.00 58.25 127 SER A N 1
ATOM 946 C CA . SER A 1 127 ? 37.414 29.594 -33.109 1.00 58.25 127 SER A CA 1
ATOM 947 C C . SER A 1 127 ? 38.922 29.789 -32.965 1.00 58.25 127 SER A C 1
ATOM 949 O O . SER A 1 127 ? 39.389 30.373 -31.991 1.00 58.25 127 SER A O 1
ATOM 951 N N . SER A 1 128 ? 39.692 29.274 -33.926 1.00 56.22 128 SER A N 1
ATOM 952 C CA . SER A 1 128 ? 41.101 29.637 -34.105 1.00 56.22 128 SER A CA 1
ATOM 953 C C . SER A 1 128 ? 41.347 30.026 -35.558 1.00 56.22 128 SER A C 1
ATOM 955 O O . SER A 1 128 ? 41.164 29.225 -36.469 1.00 56.22 128 SER A O 1
ATOM 957 N N . SER A 1 129 ? 41.774 31.266 -35.780 1.00 65.12 129 SER A N 1
ATOM 958 C CA . SER A 1 129 ? 42.028 31.873 -37.093 1.00 65.12 129 SER A CA 1
ATOM 959 C C . SER A 1 129 ? 43.345 31.424 -37.756 1.00 65.12 129 SER A C 1
ATOM 961 O O . SER A 1 129 ? 43.815 32.080 -38.681 1.00 65.12 129 SER A O 1
ATOM 963 N N . LEU A 1 130 ? 43.958 30.325 -37.298 1.00 60.00 130 LEU A N 1
ATOM 964 C CA . LEU A 1 130 ? 45.321 29.920 -37.683 1.00 60.00 130 LEU A CA 1
ATOM 965 C C . LEU A 1 130 ? 45.455 28.503 -38.270 1.00 60.00 130 LEU A C 1
ATOM 967 O O . LEU A 1 130 ? 46.573 28.104 -38.589 1.00 60.00 130 LEU A O 1
ATOM 971 N N . LEU A 1 131 ? 44.375 27.732 -38.440 1.00 57.69 131 LEU A N 1
ATOM 972 C CA . LEU A 1 131 ? 44.461 26.375 -39.007 1.00 57.69 131 LEU A CA 1
ATOM 973 C C . LEU A 1 131 ? 43.834 26.307 -40.406 1.00 57.69 131 LEU A C 1
ATOM 975 O O . LEU A 1 131 ? 42.651 26.583 -40.576 1.00 57.69 131 LEU A O 1
ATOM 979 N N . GLN A 1 132 ? 44.646 25.937 -41.405 1.00 57.84 132 GLN A N 1
ATOM 980 C CA . GLN A 1 132 ? 44.270 25.895 -42.827 1.00 57.84 132 GLN A CA 1
ATOM 981 C C . GLN A 1 132 ? 43.691 24.536 -43.279 1.00 57.84 132 GLN A C 1
ATOM 983 O O . GLN A 1 132 ? 43.198 24.434 -44.397 1.00 57.84 132 GLN A O 1
ATOM 988 N N . SER A 1 133 ? 43.710 23.497 -42.437 1.00 53.72 133 SER A N 1
ATOM 989 C CA . SER A 1 133 ? 43.002 22.235 -42.702 1.00 53.72 133 SER A CA 1
ATOM 990 C C . SER A 1 133 ? 42.796 21.440 -41.412 1.00 53.72 133 SER A C 1
ATOM 992 O O . SER A 1 133 ? 43.706 21.366 -40.587 1.00 53.72 133 SER A O 1
ATOM 994 N N . VAL A 1 134 ? 41.615 20.840 -41.256 1.00 56.62 134 VAL A N 1
ATOM 995 C CA . VAL A 1 134 ? 41.261 19.916 -40.168 1.00 56.62 134 VAL A CA 1
ATOM 996 C C . VAL A 1 134 ? 40.942 18.564 -40.808 1.00 56.62 134 VAL A C 1
ATOM 998 O O . VAL A 1 134 ? 40.099 18.508 -41.697 1.00 56.62 134 VAL A O 1
ATOM 1001 N N . GLU A 1 135 ? 41.638 17.500 -40.403 1.00 56.84 135 GLU A N 1
ATOM 1002 C CA . GLU A 1 135 ? 41.296 16.124 -40.792 1.00 56.84 135 GLU A CA 1
ATOM 1003 C C . GLU A 1 135 ? 40.103 15.638 -39.960 1.00 56.84 135 GLU A C 1
ATOM 1005 O O . GLU A 1 135 ? 40.084 15.783 -38.734 1.00 56.84 135 GLU A O 1
ATOM 1010 N N . GLU A 1 136 ? 39.100 15.094 -40.646 1.00 46.78 136 GLU A N 1
ATOM 1011 C CA . GLU A 1 136 ? 37.920 14.475 -40.042 1.00 46.78 136 GLU A CA 1
ATOM 1012 C C . GLU A 1 136 ? 38.231 13.023 -39.618 1.00 46.78 136 GLU A C 1
ATOM 1014 O O . GLU A 1 136 ? 39.033 12.362 -40.282 1.00 46.78 136 GLU A O 1
ATOM 1019 N N . PRO A 1 137 ? 37.629 12.521 -38.523 1.00 55.41 137 PRO A N 1
ATOM 1020 C CA . PRO A 1 137 ? 37.815 11.146 -38.052 1.00 55.41 137 PRO A CA 1
ATOM 1021 C C . PRO A 1 137 ? 37.103 10.085 -38.904 1.00 55.41 137 PRO A C 1
ATOM 1023 O O . PRO A 1 137 ? 36.017 10.374 -39.458 1.00 55.41 137 PRO A O 1
#